Protein AF-A0A938Z9M2-F1 (afdb_monomer)

Radius of gyration: 35.17 Å; Cα contacts (8 Å, |Δi|>4): 108; chains: 1; bounding box: 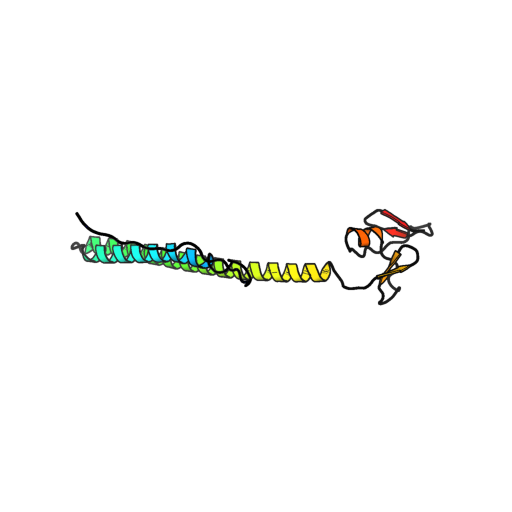103×38×85 Å

Sequence (160 aa):
MQTQVGRSLEHFKSDSRFQKPHIFMDALKLITAGKSALDGIKLLNQYAEEIKDTQKRGEFMRIIGQLSIELAETQMRLAEQIQESIGNKQKIKTLEEEIEKLKNPASKVILKDKLYYKEDGDGDGGFCTGCYDNNKKLIRVTQVLGLMAHQCPVCKTVFK

Solvent-accessible surface area (backbone atoms only — not comparable to full-atom values): 9850 Å² total; per-residue (Å²): 140,88,78,85,89,82,90,84,92,86,82,89,87,82,90,82,93,86,88,87,79,87,74,78,68,68,76,61,63,62,55,58,58,58,52,52,53,52,54,51,51,52,53,51,52,57,55,43,71,70,44,85,50,67,66,62,27,50,58,49,48,52,50,53,52,50,54,52,50,56,51,50,54,50,51,50,56,50,52,52,52,50,53,50,51,52,53,51,52,50,52,50,53,51,52,51,56,50,50,52,53,70,59,55,62,86,70,55,66,44,83,51,96,86,21,31,31,48,75,92,51,69,90,83,60,41,20,34,44,76,45,29,76,77,68,56,38,83,43,62,42,43,74,41,90,99,50,93,32,34,29,24,85,82,84,62,54,72,47,118

pLDDT: mean 74.54, std 20.19, range [27.92, 94.69]

Mean predicted aligned error: 17.1 Å

Foldseek 3Di:
DDDDDDDDDDDDDDDDDDDDDDPPPPVPVVVVVLVVLVVVLVVLLVVLVVPPDPVVSVVSVVVSVVSVVVSVVVVVVVVVVVVVVVVVVVVVVVVVVVVVCVQDVVFDWDQDQQFTDGPVDCVQDGFHPVCCVVRVDRQHWDDDPPDPWTAGPPPRDIGD

Nearest PDB structures (foldseek):
  3k6c-assembly1_A  TM=5.839E-01  e=1.608E+00  Nitrosomonas europaea
  5l8g-assembly3_c  TM=6.060E-01  e=2.543E+00  Rhodospirillum rubrum
  5l8g-assembly2_L  TM=6.039E-01  e=3.768E+00  Rhodospirillum rubrum
  5l8g-assembly2_S  TM=6.013E-01  e=3.768E+00  Rhodospirillum rubrum
  6sv1-assembly3_a  TM=5.986E-01  e=4.295E+00  Rhodospirillum rubrum

Secondary structure (DSSP, 8-state):
---------------------STTSSGGGGHHHHHHHHHHHHHHHHHHHH---HHHHHHHHHHHHHHHHHHHHHHHHHHHHHHHHHHHHHHHHHHHHHHHHHH-----EEEETTEEEETTBGGG--B-HHHHHHH----B-EEPTTSS-EE-TTT--EE-

Structure (mmCIF, N/CA/C/O backbone):
data_AF-A0A938Z9M2-F1
#
_entry.id   AF-A0A938Z9M2-F1
#
loop_
_atom_site.group_PDB
_atom_site.id
_atom_site.type_symbol
_atom_site.label_atom_id
_atom_site.label_alt_id
_atom_site.label_comp_id
_atom_site.label_asym_id
_atom_site.label_entity_id
_atom_site.label_seq_id
_atom_site.pdbx_PDB_ins_code
_atom_site.Cartn_x
_atom_site.Cartn_y
_atom_site.Cartn_z
_atom_site.occupancy
_atom_site.B_iso_or_equiv
_atom_site.auth_seq_id
_atom_site.auth_comp_id
_atom_site.auth_asym_id
_atom_site.auth_atom_id
_atom_site.pdbx_PDB_model_num
ATOM 1 N N . MET A 1 1 ? -68.517 24.200 -3.460 1.00 41.53 1 MET A N 1
ATOM 2 C CA . MET A 1 1 ? -67.542 23.685 -2.470 1.00 41.53 1 MET A CA 1
ATOM 3 C C . MET A 1 1 ? -66.155 24.187 -2.866 1.00 41.53 1 MET A C 1
ATOM 5 O O . MET A 1 1 ? -65.918 24.362 -4.055 1.00 41.53 1 MET A O 1
ATOM 9 N N . GLN A 1 2 ? -65.289 24.487 -1.892 1.00 33.41 2 GLN A N 1
ATOM 10 C CA . GLN A 1 2 ? -64.046 25.282 -2.015 1.00 33.41 2 GLN A CA 1
ATOM 11 C C . GLN A 1 2 ? -62.859 24.488 -1.406 1.00 33.41 2 GLN A C 1
ATOM 13 O O . GLN A 1 2 ? -63.123 23.546 -0.665 1.00 33.41 2 GLN A O 1
ATOM 18 N N . THR A 1 3 ? -61.563 24.749 -1.641 1.00 34.31 3 THR A N 1
ATOM 19 C CA . THR A 1 3 ? -60.820 25.844 -2.327 1.00 34.31 3 THR A CA 1
ATOM 20 C C . THR A 1 3 ? -59.525 25.219 -2.897 1.00 34.31 3 THR A C 1
ATOM 22 O O . THR A 1 3 ? -58.970 24.329 -2.268 1.00 34.31 3 THR A O 1
ATOM 25 N N . GLN A 1 4 ? -59.148 25.445 -4.161 1.00 40.94 4 GLN A N 1
ATOM 26 C CA . GLN A 1 4 ? -58.170 26.443 -4.655 1.00 40.94 4 GLN A CA 1
ATOM 27 C C . GLN A 1 4 ? -56.710 26.330 -4.125 1.00 40.94 4 GLN A C 1
ATOM 29 O O . GLN A 1 4 ? -56.496 26.277 -2.922 1.00 40.94 4 GLN A O 1
ATOM 34 N N . VAL A 1 5 ? -55.740 26.483 -5.054 1.00 36.91 5 VAL A N 1
ATOM 35 C CA . VAL A 1 5 ? -54.269 26.705 -4.879 1.00 36.91 5 VAL A CA 1
ATOM 36 C C . VAL A 1 5 ? -53.438 25.471 -4.438 1.00 36.91 5 VAL A C 1
ATOM 38 O O . VAL A 1 5 ? -53.855 24.748 -3.550 1.00 36.91 5 VAL A O 1
ATOM 41 N N . GLY A 1 6 ? -52.238 25.161 -4.969 1.00 33.31 6 GLY A N 1
ATOM 42 C CA . GLY A 1 6 ? -51.455 25.699 -6.107 1.00 33.31 6 GLY A CA 1
ATOM 43 C C . GLY A 1 6 ? -49.918 25.613 -5.894 1.00 33.31 6 GLY A C 1
ATOM 44 O O . GLY A 1 6 ? -49.493 25.520 -4.749 1.00 33.31 6 GLY A O 1
ATOM 45 N N . ARG A 1 7 ? -49.108 25.765 -6.973 1.00 33.88 7 ARG A N 1
ATOM 46 C CA . ARG A 1 7 ? -47.608 25.888 -7.011 1.00 33.88 7 ARG A CA 1
ATOM 47 C C . ARG A 1 7 ? -46.801 24.615 -6.640 1.00 33.88 7 ARG A C 1
ATOM 49 O O . ARG A 1 7 ? -47.307 23.789 -5.903 1.00 33.88 7 ARG A O 1
ATOM 56 N N . SER A 1 8 ? -45.534 24.403 -7.041 1.00 34.38 8 SER A N 1
ATOM 57 C CA . SER A 1 8 ? -44.628 24.926 -8.106 1.00 34.38 8 SER A CA 1
ATOM 58 C C . SER A 1 8 ? -43.313 24.088 -8.080 1.00 34.38 8 SER A C 1
ATOM 60 O O . SER A 1 8 ? -43.166 23.271 -7.179 1.00 34.38 8 SER A O 1
ATOM 62 N N . LEU A 1 9 ? -42.343 24.385 -8.967 1.00 31.97 9 LEU A N 1
ATOM 63 C CA . LEU A 1 9 ? -40.900 24.024 -8.937 1.00 31.97 9 LEU A CA 1
ATOM 64 C C . LEU A 1 9 ? -40.453 22.655 -9.493 1.00 31.97 9 LEU A C 1
ATOM 66 O O . LEU A 1 9 ? -40.306 21.713 -8.731 1.00 31.97 9 LEU A O 1
ATOM 70 N N . GLU A 1 10 ? -40.045 22.641 -10.770 1.00 34.09 10 GLU A N 1
ATOM 71 C CA . GLU A 1 10 ? -38.893 21.910 -11.353 1.00 34.09 10 GLU A CA 1
ATOM 72 C C . GLU A 1 10 ? -38.500 22.648 -12.663 1.00 34.09 10 GLU A C 1
ATOM 74 O O . GLU A 1 10 ? -39.374 23.226 -13.305 1.00 34.09 10 GLU A O 1
ATOM 79 N N . HIS A 1 11 ? -37.256 22.736 -13.151 1.00 33.81 11 HIS A N 1
ATOM 80 C CA . HIS A 1 11 ? -35.939 22.385 -12.606 1.00 33.81 11 HIS A CA 1
ATOM 81 C C . HIS A 1 11 ? -34.883 23.332 -13.242 1.00 33.81 11 HIS A C 1
ATOM 83 O O . HIS A 1 11 ? -34.973 23.653 -14.429 1.00 33.81 11 HIS A O 1
ATOM 89 N N . PHE A 1 12 ? -33.882 23.795 -12.484 1.00 27.92 12 PHE A N 1
ATOM 90 C CA . PHE A 1 12 ? -32.882 24.779 -12.942 1.00 27.92 12 PHE A CA 1
ATOM 91 C C . PHE A 1 12 ? -31.643 24.095 -13.557 1.00 27.92 12 PHE A C 1
ATOM 93 O O . PHE A 1 12 ? -31.042 23.224 -12.931 1.00 27.92 12 PHE A O 1
ATOM 100 N N . LYS A 1 13 ? -31.225 24.508 -14.763 1.00 40.28 13 LYS A N 1
ATOM 101 C CA . LYS A 1 13 ? -29.950 24.109 -15.394 1.00 40.28 13 LYS A CA 1
ATOM 102 C C . LYS A 1 13 ? -28.925 25.244 -15.281 1.00 40.28 13 LYS A C 1
ATOM 104 O O . LYS A 1 13 ? -29.144 26.266 -15.919 1.00 40.28 13 LYS A O 1
ATOM 109 N N . SER A 1 14 ? -27.775 24.999 -14.644 1.00 35.62 14 SER A N 1
ATOM 110 C CA . SER A 1 14 ? -26.448 25.287 -15.238 1.00 35.62 14 SER A CA 1
ATOM 111 C C . SER A 1 14 ? -25.271 24.875 -14.337 1.00 35.62 14 SER A C 1
ATOM 113 O O . SER A 1 14 ? -25.099 25.381 -13.234 1.00 35.62 14 SER A O 1
ATOM 115 N N . ASP A 1 15 ? -24.455 23.990 -14.899 1.00 38.50 15 ASP A N 1
ATOM 116 C CA . ASP A 1 15 ? -23.038 23.673 -14.666 1.00 38.50 15 ASP A CA 1
ATOM 117 C C . ASP A 1 15 ? -22.114 24.789 -14.100 1.00 38.50 15 ASP A C 1
ATOM 119 O O . ASP A 1 15 ? -22.147 25.912 -14.602 1.00 38.50 15 ASP A O 1
ATOM 123 N N . SER A 1 16 ? -21.202 24.442 -13.166 1.00 35.25 16 SER A N 1
ATOM 124 C CA . SER A 1 16 ? -19.807 24.953 -13.181 1.00 35.25 16 SER A CA 1
ATOM 125 C C . SER A 1 16 ? -18.821 24.274 -12.193 1.00 35.25 16 SER A C 1
ATOM 127 O O . SER A 1 16 ? -18.835 24.546 -10.996 1.00 35.25 16 SER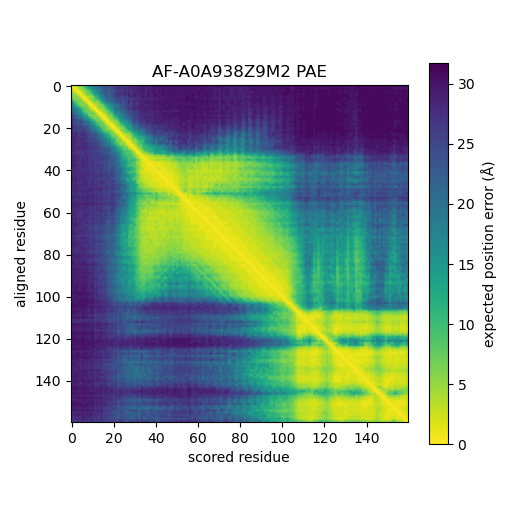 A O 1
ATOM 129 N N . ARG A 1 17 ? -17.874 23.494 -12.738 1.00 34.38 17 ARG A N 1
ATOM 130 C CA . ARG A 1 17 ? -16.412 23.431 -12.423 1.00 34.38 17 ARG A CA 1
ATOM 131 C C . ARG A 1 17 ? -15.878 23.758 -10.990 1.00 34.38 17 ARG A C 1
ATOM 133 O O . ARG A 1 17 ? -15.561 24.915 -10.738 1.00 34.38 17 ARG A O 1
ATOM 140 N N . PHE A 1 18 ? -15.541 22.738 -10.174 1.00 36.19 18 PHE A N 1
ATOM 141 C CA . PHE A 1 18 ? -14.325 22.640 -9.297 1.00 36.19 18 PHE A CA 1
ATOM 142 C C . PHE A 1 18 ? -14.299 21.246 -8.599 1.00 36.19 18 PHE A C 1
ATOM 144 O O . PHE A 1 18 ? -15.232 20.906 -7.890 1.00 36.19 18 PHE A O 1
ATOM 151 N N . GLN A 1 19 ? -13.422 20.287 -8.932 1.00 34.47 19 GLN A N 1
ATOM 152 C CA . GLN A 1 19 ? -12.010 20.108 -8.529 1.00 34.47 19 GLN A CA 1
ATOM 153 C C . GLN A 1 19 ? -11.765 19.191 -7.292 1.00 34.47 19 GLN A C 1
ATOM 155 O O . GLN A 1 19 ? -11.737 19.645 -6.155 1.00 34.47 19 GLN A O 1
ATOM 160 N N . LYS A 1 20 ? -11.371 17.937 -7.595 1.00 39.56 20 LYS A N 1
ATOM 161 C CA . LYS A 1 20 ? -10.610 16.948 -6.777 1.00 39.56 20 LYS A CA 1
ATOM 162 C C . LYS A 1 20 ? -11.337 16.173 -5.640 1.00 39.56 20 LYS A C 1
ATOM 164 O O . LYS A 1 20 ? -12.416 16.567 -5.216 1.00 39.56 20 LYS A O 1
ATOM 169 N N . PRO A 1 21 ? -10.830 14.969 -5.259 1.00 36.78 21 PRO A N 1
ATOM 170 C CA . PRO A 1 21 ? -11.707 13.844 -4.908 1.00 36.78 21 PRO A CA 1
ATOM 171 C C . PRO A 1 21 ? -11.903 13.558 -3.407 1.00 36.78 21 PRO A C 1
ATOM 173 O O . PRO A 1 21 ? -11.021 13.794 -2.587 1.00 36.78 21 PRO A O 1
ATOM 176 N N . HIS A 1 22 ? -13.049 12.920 -3.140 1.00 38.59 22 HIS A N 1
ATOM 177 C CA . HIS A 1 22 ? -13.613 12.188 -1.984 1.00 38.59 22 HIS A CA 1
ATOM 178 C C . HIS A 1 22 ? -12.728 11.538 -0.878 1.00 38.59 22 HIS A C 1
ATOM 180 O O . HIS A 1 22 ? -13.221 10.696 -0.136 1.00 38.59 22 HIS A O 1
ATOM 186 N N . ILE A 1 23 ? -11.460 11.896 -0.679 1.00 41.94 23 ILE A N 1
ATOM 187 C CA . ILE A 1 23 ? -10.533 11.115 0.169 1.00 41.94 23 ILE A CA 1
ATOM 188 C C . ILE A 1 23 ? -10.624 11.456 1.677 1.00 41.94 23 ILE A C 1
ATOM 190 O O . ILE A 1 23 ? -10.160 10.680 2.508 1.00 41.94 23 ILE A O 1
ATOM 194 N N . PHE A 1 24 ? -11.260 12.568 2.072 1.00 38.22 24 PHE A N 1
ATOM 195 C CA . PHE A 1 24 ? -11.263 13.023 3.478 1.00 38.22 24 PHE A CA 1
ATOM 196 C C . PHE A 1 24 ? -12.467 12.572 4.333 1.00 38.22 24 PHE A C 1
ATOM 198 O O . PHE A 1 24 ? -12.435 12.730 5.551 1.00 38.22 24 PHE A O 1
ATOM 205 N N . MET A 1 25 ? -13.526 12.008 3.738 1.00 36.53 25 MET A N 1
ATOM 206 C CA . MET A 1 25 ? -14.785 11.724 4.460 1.00 36.53 25 MET A CA 1
ATOM 207 C C . MET A 1 25 ? -14.889 10.315 5.065 1.00 36.53 25 MET A C 1
ATOM 209 O O . MET A 1 25 ? -15.696 10.109 5.969 1.00 36.53 25 MET A O 1
ATOM 213 N N . ASP A 1 26 ? -14.070 9.351 4.634 1.00 37.25 26 ASP A N 1
ATOM 214 C CA . ASP A 1 26 ? -14.140 7.975 5.156 1.00 37.25 26 ASP A CA 1
ATOM 215 C C . ASP A 1 26 ? -13.250 7.723 6.384 1.00 37.25 26 ASP A C 1
ATOM 217 O O . ASP A 1 26 ? -13.516 6.800 7.152 1.00 37.25 26 ASP A O 1
ATOM 221 N N . ALA A 1 27 ? -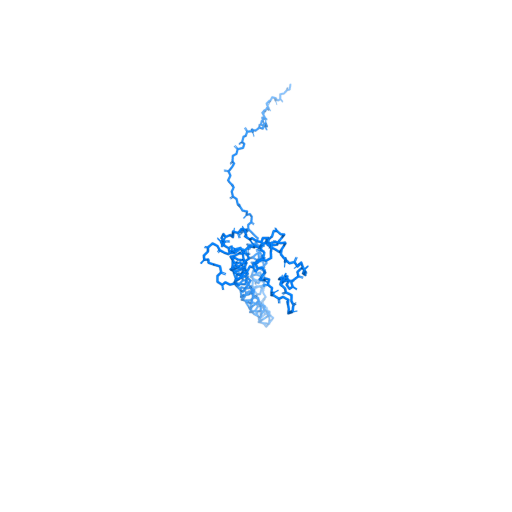12.280 8.601 6.669 1.00 40.97 27 ALA A N 1
ATOM 222 C CA . ALA A 1 27 ? -11.522 8.573 7.927 1.00 40.97 27 ALA A CA 1
ATOM 223 C C . ALA A 1 27 ? -12.397 8.882 9.167 1.00 40.97 27 ALA A C 1
ATOM 225 O O . ALA A 1 27 ? -12.045 8.520 10.287 1.00 40.97 27 ALA A O 1
ATOM 226 N N . LEU A 1 28 ? -13.558 9.518 8.973 1.00 38.28 28 LEU A N 1
ATOM 227 C CA . LEU A 1 28 ? -14.479 9.924 10.042 1.00 38.28 28 LEU A CA 1
ATOM 228 C C . LEU A 1 28 ? -15.481 8.835 10.470 1.00 38.28 28 LEU A C 1
ATOM 230 O O . LEU A 1 28 ? -16.126 8.981 11.508 1.00 38.28 28 LEU A O 1
ATOM 234 N N . LYS A 1 29 ? -15.590 7.718 9.735 1.00 39.84 29 LYS A N 1
ATOM 235 C CA . LYS A 1 29 ? -16.530 6.619 10.051 1.00 39.84 29 LYS A CA 1
ATOM 236 C C . LYS A 1 29 ? -16.046 5.666 11.151 1.00 39.84 29 LYS A C 1
ATOM 238 O O . LYS A 1 29 ? -16.815 4.833 11.620 1.00 39.84 29 LYS A O 1
ATOM 243 N N . LEU A 1 30 ? -14.797 5.794 11.601 1.00 43.88 30 LEU A N 1
ATOM 244 C CA . LEU A 1 30 ? -14.251 4.964 12.682 1.00 43.88 30 LEU A CA 1
ATOM 245 C C . LEU A 1 30 ? -14.613 5.492 14.084 1.00 43.88 30 LEU A C 1
ATOM 247 O O . LEU A 1 30 ? -14.715 4.726 15.041 1.00 43.88 30 LEU A O 1
ATOM 251 N N . ILE A 1 31 ? -14.895 6.794 14.197 1.00 47.06 31 ILE A N 1
ATOM 252 C CA . ILE A 1 31 ? -15.319 7.441 15.450 1.00 47.06 31 ILE A CA 1
ATOM 253 C C . ILE A 1 31 ? -16.719 6.962 15.879 1.00 47.06 31 ILE A C 1
ATOM 255 O O . ILE A 1 31 ? -17.046 6.965 17.066 1.00 47.06 31 ILE A O 1
ATOM 259 N N . THR A 1 32 ? -17.542 6.492 14.938 1.00 49.12 32 THR A N 1
ATOM 260 C CA . THR A 1 32 ? -18.926 6.068 15.192 1.00 49.12 32 THR A CA 1
ATOM 261 C C . THR A 1 32 ? -19.006 4.839 16.108 1.00 49.12 32 THR A C 1
ATOM 263 O O . THR A 1 32 ? -19.859 4.796 16.996 1.00 49.12 32 THR A O 1
ATOM 266 N N . ALA A 1 33 ? -18.087 3.876 15.963 1.00 58.72 33 ALA A N 1
ATOM 267 C CA . ALA A 1 33 ? -18.020 2.694 16.828 1.00 58.72 33 ALA A CA 1
ATOM 268 C C . ALA A 1 33 ? -17.496 3.040 18.233 1.00 58.72 33 ALA A C 1
ATOM 270 O O . ALA A 1 33 ? -18.121 2.682 19.231 1.00 58.72 33 ALA A O 1
ATOM 271 N N . GLY A 1 34 ? -16.398 3.804 18.318 1.00 65.00 34 GLY A N 1
ATOM 272 C CA . GLY A 1 34 ? -15.810 4.220 19.597 1.00 65.00 34 GLY A CA 1
ATOM 273 C C . GLY A 1 34 ? -16.765 5.065 20.446 1.00 65.00 34 GLY A C 1
ATOM 274 O O . GLY A 1 34 ? -16.887 4.836 21.648 1.00 65.00 34 GLY A O 1
ATOM 275 N N . LYS A 1 35 ? -17.510 5.985 19.817 1.00 70.94 35 LYS A N 1
ATOM 276 C CA . LYS A 1 35 ? -18.533 6.789 20.498 1.00 70.94 35 LYS A CA 1
ATOM 277 C C . LYS A 1 35 ? -19.686 5.925 21.023 1.00 70.94 35 LYS A C 1
ATOM 279 O O . LYS A 1 35 ? -20.051 6.061 22.185 1.00 70.94 35 LYS A O 1
ATOM 284 N N . SER A 1 36 ? -20.188 4.990 20.213 1.00 77.25 36 SER A N 1
ATOM 285 C CA . SER A 1 36 ? -21.268 4.077 20.623 1.00 77.25 36 SER A CA 1
ATOM 286 C C . SER A 1 36 ? -20.858 3.164 21.787 1.00 77.25 36 SER A C 1
ATOM 288 O O . SER A 1 36 ? -21.652 2.941 22.696 1.00 77.25 36 SER A O 1
ATOM 290 N N . ALA A 1 37 ? -19.610 2.683 21.807 1.00 76.62 37 ALA A N 1
ATOM 291 C CA . ALA A 1 37 ? -19.082 1.884 22.915 1.00 76.62 37 ALA A CA 1
ATOM 292 C C . ALA A 1 37 ? -18.947 2.700 24.217 1.00 76.62 37 ALA A C 1
ATOM 294 O O . ALA A 1 37 ? -19.350 2.235 25.282 1.00 76.62 37 ALA A O 1
ATOM 295 N N . LEU A 1 38 ? -18.453 3.943 24.131 1.00 81.56 38 LEU A N 1
ATOM 296 C CA . LEU A 1 38 ? -18.384 4.860 25.277 1.00 81.56 38 LEU A CA 1
ATOM 297 C C . LEU A 1 38 ? -19.774 5.225 25.817 1.00 81.56 38 LEU A C 1
ATOM 299 O O . LEU A 1 38 ? -19.958 5.301 27.030 1.00 81.56 38 LEU A O 1
ATOM 303 N N . ASP A 1 39 ? -20.755 5.441 24.941 1.00 81.44 39 ASP A N 1
ATOM 304 C CA . ASP A 1 39 ? -22.131 5.741 25.346 1.00 81.44 39 ASP A CA 1
ATOM 305 C C . ASP A 1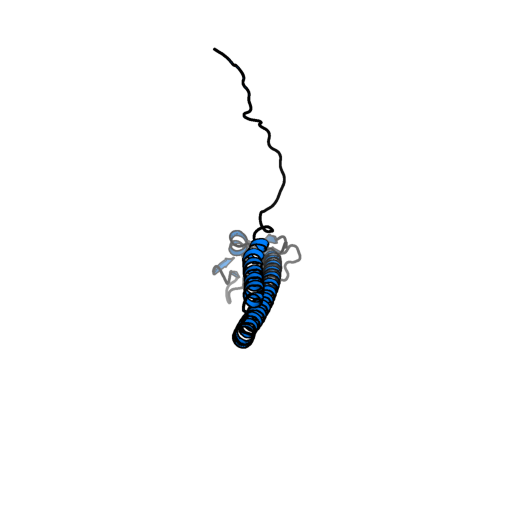 39 ? -22.818 4.508 25.975 1.00 81.44 39 ASP A C 1
ATOM 307 O O . ASP A 1 39 ? -23.534 4.649 26.967 1.00 81.44 39 ASP A O 1
ATOM 311 N N . GLY A 1 40 ? -22.500 3.291 25.513 1.00 80.19 40 GLY A N 1
ATOM 312 C CA . GLY A 1 40 ? -22.886 2.041 26.180 1.00 80.19 40 GLY A CA 1
ATOM 313 C C . GLY A 1 40 ? -22.292 1.892 27.588 1.00 80.19 40 GLY A C 1
ATOM 314 O O . GLY A 1 40 ? -23.007 1.548 28.526 1.00 80.19 40 GLY A O 1
ATOM 315 N N . ILE A 1 41 ? -21.011 2.225 27.778 1.00 83.12 41 ILE A N 1
ATOM 316 C CA . ILE A 1 41 ? -20.358 2.216 29.102 1.00 83.12 41 ILE A CA 1
ATOM 317 C C . ILE A 1 41 ? -20.991 3.239 30.059 1.00 83.12 41 ILE 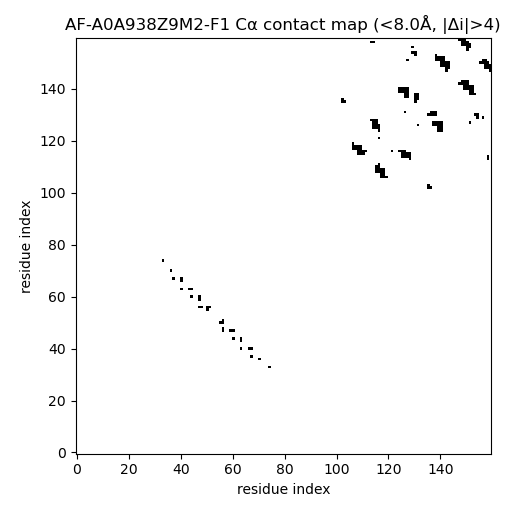A C 1
ATOM 319 O O . ILE A 1 41 ? -21.189 2.936 31.235 1.00 83.12 41 ILE A O 1
ATOM 323 N N . LYS A 1 42 ? -21.367 4.432 29.575 1.00 83.94 42 LYS A N 1
ATOM 324 C CA . LYS A 1 42 ? -22.099 5.423 30.390 1.00 83.94 42 LYS A CA 1
ATOM 325 C C . LYS A 1 42 ? -23.452 4.888 30.858 1.00 83.94 42 LYS A C 1
ATOM 327 O O . LYS A 1 42 ? -23.790 5.073 32.023 1.00 83.94 42 LYS A O 1
ATOM 332 N N . LEU A 1 43 ? -24.191 4.206 29.981 1.00 83.94 43 LEU A N 1
ATOM 333 C CA . LEU A 1 43 ? -25.470 3.582 30.327 1.00 83.94 43 LEU A CA 1
ATOM 334 C C . LEU A 1 43 ? -25.293 2.481 31.386 1.00 83.94 43 LEU A C 1
ATOM 336 O O . LEU A 1 43 ? -26.075 2.406 32.330 1.00 83.94 43 LEU A O 1
ATOM 340 N N . LEU A 1 44 ? -24.234 1.668 31.279 1.00 79.19 44 LEU A N 1
ATOM 341 C CA . LEU A 1 44 ? -23.902 0.666 32.298 1.00 79.19 44 LEU A CA 1
ATOM 342 C C . LEU A 1 44 ? -23.542 1.313 33.646 1.00 79.19 44 LEU A C 1
ATOM 344 O O . LEU A 1 44 ? -23.999 0.831 34.678 1.00 79.19 44 LEU A O 1
ATOM 348 N N . ASN A 1 45 ? -22.792 2.421 33.655 1.00 80.75 45 ASN A N 1
ATOM 349 C CA . ASN A 1 45 ? -22.512 3.175 34.885 1.00 80.75 45 ASN A CA 1
ATOM 350 C C . ASN A 1 45 ? -23.793 3.723 35.531 1.00 80.75 45 ASN A C 1
ATOM 352 O O . ASN A 1 45 ? -23.953 3.593 36.739 1.00 80.75 45 ASN A O 1
ATOM 356 N N . GLN A 1 46 ? -24.724 4.274 34.747 1.00 83.69 46 GLN A N 1
ATOM 357 C CA . GLN A 1 46 ? -26.022 4.739 35.258 1.00 83.69 46 GLN A CA 1
ATOM 358 C C . GLN A 1 46 ? -26.829 3.584 35.869 1.00 83.69 46 GLN A C 1
ATOM 360 O O . GLN A 1 46 ? -27.297 3.686 36.999 1.00 83.69 46 GLN A O 1
ATOM 365 N N . TYR A 1 47 ? -26.901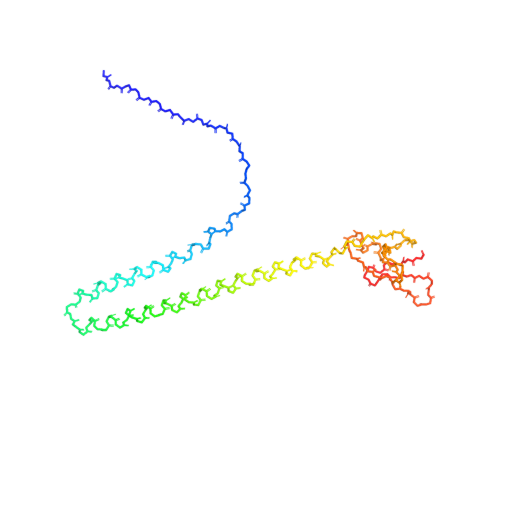 2.439 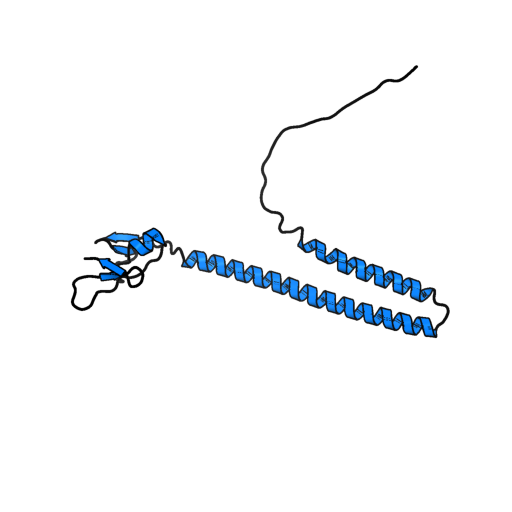35.182 1.00 80.38 47 TYR A N 1
ATOM 366 C CA . TYR A 1 47 ? -27.546 1.235 35.714 1.00 80.38 47 TYR A CA 1
ATOM 367 C C . TYR A 1 47 ? -26.873 0.727 37.004 1.00 80.38 47 TYR A C 1
ATOM 369 O O . TYR A 1 47 ? -27.551 0.276 37.926 1.00 80.38 47 TYR A O 1
ATOM 377 N N . ALA A 1 48 ? -25.546 0.853 37.122 1.00 76.56 48 ALA A N 1
ATOM 378 C CA . ALA A 1 48 ? -24.806 0.490 38.331 1.00 76.56 48 ALA A CA 1
ATOM 379 C C . ALA A 1 48 ? -25.195 1.332 39.559 1.00 76.56 48 ALA A C 1
ATOM 381 O O . ALA A 1 48 ? -25.072 0.857 40.689 1.00 76.56 48 ALA A O 1
ATOM 382 N N . GLU A 1 49 ? -25.649 2.574 39.372 1.00 80.94 49 GLU A N 1
ATOM 383 C CA . GLU A 1 49 ? -26.085 3.456 40.462 1.00 80.94 49 GLU A CA 1
ATOM 384 C C . GLU A 1 49 ? -27.467 3.079 41.018 1.00 80.94 49 GLU A C 1
ATOM 386 O O . GLU A 1 49 ? -27.727 3.305 42.200 1.00 80.94 49 GLU A O 1
ATOM 391 N N . GLU A 1 50 ? -28.314 2.427 40.216 1.00 84.25 50 GLU A N 1
ATOM 392 C CA . GLU A 1 50 ? -29.642 1.945 40.626 1.00 84.25 50 GLU A CA 1
ATOM 393 C C . GLU A 1 50 ? -29.587 0.648 41.463 1.00 84.25 50 GLU A C 1
ATOM 395 O O . GLU A 1 50 ? -30.551 0.294 42.155 1.00 84.25 50 GLU A O 1
ATOM 400 N N . ILE A 1 51 ? -28.450 -0.062 41.455 1.00 83.06 51 ILE A N 1
ATOM 401 C CA . ILE A 1 51 ? -28.253 -1.300 42.219 1.00 83.06 51 ILE A CA 1
ATOM 402 C C . ILE A 1 51 ? -28.118 -0.978 43.717 1.00 83.06 51 ILE A C 1
ATOM 404 O O . ILE A 1 51 ? -27.070 -0.552 44.203 1.00 83.06 51 ILE A O 1
ATOM 408 N N . LYS A 1 52 ? -29.191 -1.252 44.472 1.00 83.62 52 LYS A N 1
ATOM 409 C CA . LYS A 1 52 ? -29.262 -1.067 45.938 1.00 83.62 52 LYS A CA 1
ATOM 410 C C . LYS A 1 52 ? -28.367 -2.022 46.742 1.00 83.62 52 LYS A C 1
ATOM 412 O O . LYS A 1 52 ? -28.058 -1.742 47.895 1.00 83.62 52 LYS A O 1
ATOM 417 N N . ASP A 1 53 ? -27.990 -3.153 46.154 1.00 90.69 53 ASP A N 1
ATOM 418 C CA . ASP A 1 53 ? -27.093 -4.148 46.746 1.00 90.69 53 ASP A CA 1
ATOM 419 C C . ASP A 1 53 ? -25.633 -3.705 46.550 1.00 90.69 53 ASP A C 1
ATOM 421 O O . ASP A 1 53 ? -25.115 -3.693 45.432 1.00 90.69 53 ASP A O 1
ATOM 425 N N . THR A 1 54 ? -24.972 -3.311 47.639 1.00 81.88 54 THR A N 1
ATOM 426 C CA . THR A 1 54 ? -23.618 -2.738 47.605 1.00 81.88 54 THR A CA 1
ATOM 427 C C . THR A 1 54 ? -22.552 -3.723 47.129 1.00 81.88 54 THR A C 1
ATOM 429 O O . THR A 1 54 ? -21.600 -3.293 46.476 1.00 81.88 54 THR A O 1
ATOM 432 N N . GLN A 1 55 ? -22.712 -5.025 47.390 1.00 87.31 55 GLN A N 1
ATOM 433 C CA . GLN A 1 55 ? -21.780 -6.046 46.908 1.00 87.31 55 GLN A CA 1
ATOM 434 C C . GLN A 1 55 ? -21.927 -6.216 45.393 1.00 87.31 55 GLN A C 1
ATOM 436 O O . GLN A 1 55 ? -20.944 -6.085 44.660 1.00 87.31 55 GLN A O 1
ATOM 441 N N . LYS A 1 56 ? -23.160 -6.420 44.907 1.00 84.56 56 LYS A N 1
ATOM 442 C CA . LYS A 1 56 ? -23.430 -6.565 43.465 1.00 84.56 56 LYS A CA 1
ATOM 443 C C . LYS A 1 56 ? -23.038 -5.316 42.680 1.00 84.56 56 LYS A C 1
ATOM 445 O O . LYS A 1 56 ? -22.477 -5.430 41.593 1.00 84.56 56 LYS A O 1
ATOM 450 N N . ARG A 1 57 ? -23.271 -4.124 43.241 1.00 81.38 57 ARG A N 1
ATOM 451 C CA . ARG A 1 57 ? -22.816 -2.854 42.660 1.00 81.38 57 ARG A CA 1
ATOM 452 C C . ARG A 1 57 ? -21.291 -2.797 42.538 1.00 81.38 57 ARG A C 1
ATOM 454 O O . ARG A 1 57 ? -20.794 -2.356 41.506 1.00 81.38 57 ARG A O 1
ATOM 461 N N . GLY A 1 58 ? -20.552 -3.257 43.550 1.00 84.94 58 GLY A N 1
ATOM 462 C CA . GLY A 1 58 ? -19.088 -3.320 43.517 1.00 84.94 58 GLY A CA 1
ATOM 463 C C . GLY A 1 58 ? -18.555 -4.259 42.430 1.00 84.94 58 GLY A C 1
ATOM 464 O O . GLY A 1 58 ? -17.694 -3.868 41.642 1.00 84.94 58 GLY A O 1
ATOM 465 N N . GLU A 1 59 ? -19.106 -5.472 42.336 1.00 85.56 59 GLU A N 1
ATOM 466 C CA . GLU A 1 59 ? -18.748 -6.447 41.295 1.00 85.56 59 GLU A CA 1
ATOM 467 C C . GLU A 1 59 ? -19.060 -5.921 39.884 1.00 85.56 59 GLU A C 1
ATOM 469 O O . GLU A 1 59 ? -18.227 -6.022 38.981 1.00 85.56 59 GLU A O 1
ATOM 474 N N . PHE A 1 60 ? -20.223 -5.290 39.703 1.00 83.31 60 PHE A N 1
ATOM 475 C CA . PHE A 1 60 ? -20.647 -4.724 38.424 1.00 83.31 60 PHE A CA 1
ATOM 476 C C . PHE A 1 60 ? -19.795 -3.512 38.008 1.00 83.31 60 PHE A C 1
ATOM 478 O O . PHE A 1 60 ? -19.318 -3.458 36.874 1.00 83.31 60 PHE A O 1
ATOM 485 N N . MET A 1 61 ? -19.486 -2.598 38.936 1.00 82.19 61 MET A N 1
ATOM 486 C CA . MET A 1 61 ? -18.548 -1.491 38.694 1.00 82.19 61 MET A CA 1
ATOM 487 C C . MET A 1 61 ? -17.136 -1.981 38.347 1.00 82.19 61 MET A C 1
ATOM 489 O O . MET A 1 61 ? -16.481 -1.388 37.490 1.00 82.19 61 MET A O 1
ATOM 493 N N . ARG A 1 62 ? -16.668 -3.091 38.940 1.00 89.00 62 ARG A N 1
ATOM 494 C CA . ARG A 1 62 ? -15.382 -3.710 38.570 1.00 89.00 62 ARG A CA 1
ATOM 495 C C . ARG A 1 62 ? -15.378 -4.167 37.107 1.00 89.00 62 ARG A C 1
ATOM 497 O O . ARG A 1 62 ? -14.390 -3.949 36.410 1.00 89.00 62 ARG A O 1
ATOM 504 N N . ILE A 1 63 ? -16.474 -4.771 36.642 1.00 87.88 63 ILE A N 1
ATOM 505 C CA . ILE A 1 63 ? -16.632 -5.216 35.247 1.00 87.88 63 ILE A CA 1
ATOM 506 C C . ILE A 1 63 ? -16.666 -4.012 34.296 1.00 87.88 63 ILE A C 1
ATOM 508 O O . ILE A 1 63 ? -15.953 -4.016 33.295 1.00 87.88 63 ILE A O 1
ATOM 512 N N . ILE A 1 64 ? -17.418 -2.953 34.620 1.00 83.94 64 ILE A N 1
ATOM 513 C CA . ILE A 1 64 ? -17.465 -1.735 33.789 1.00 83.94 64 ILE A CA 1
ATOM 514 C C . ILE A 1 64 ? -16.093 -1.050 33.727 1.00 83.94 64 ILE A C 1
ATOM 516 O O . ILE A 1 64 ? -15.666 -0.621 32.654 1.00 83.94 64 ILE A O 1
ATOM 520 N N . GLY A 1 65 ? -15.373 -0.982 34.851 1.00 84.88 65 GLY A N 1
ATOM 521 C CA . GLY A 1 65 ? -14.006 -0.464 34.901 1.00 84.88 65 GLY A CA 1
ATOM 522 C C . GLY A 1 65 ? -13.056 -1.248 33.995 1.00 84.88 65 GLY A C 1
ATOM 523 O O . GLY A 1 65 ? -12.321 -0.648 33.215 1.00 84.88 65 GLY A O 1
ATOM 524 N N . GLN A 1 66 ? -13.127 -2.581 34.027 1.00 89.31 66 GLN A N 1
ATOM 525 C CA . GLN A 1 66 ? -12.321 -3.441 33.161 1.00 89.31 66 GLN A CA 1
ATOM 526 C C . GLN A 1 66 ? -12.656 -3.241 31.668 1.00 89.31 66 GLN A C 1
ATOM 528 O O . GLN A 1 66 ? -11.753 -2.985 30.875 1.00 89.31 66 GLN A O 1
ATOM 533 N N . LEU A 1 67 ? -13.943 -3.229 31.299 1.00 85.75 67 LEU A N 1
ATOM 534 C CA . LEU A 1 67 ? -14.397 -2.937 29.928 1.00 85.75 67 LEU A CA 1
ATOM 535 C C . LEU A 1 67 ? -13.961 -1.542 29.441 1.00 85.75 67 LEU A C 1
ATOM 537 O O . LEU A 1 67 ? -13.663 -1.355 28.262 1.00 85.75 67 LEU A O 1
ATOM 541 N N . SER A 1 68 ? -13.902 -0.559 30.343 1.00 83.12 68 SER A N 1
ATOM 542 C CA . SER A 1 68 ? -13.444 0.802 30.030 1.00 83.12 68 SER A CA 1
ATOM 543 C C . SER A 1 68 ? -11.950 0.848 29.704 1.00 83.12 68 SER A C 1
ATOM 545 O O . SER A 1 68 ? -11.550 1.558 28.782 1.00 83.12 68 SER A O 1
ATOM 547 N N . ILE A 1 69 ? -11.133 0.073 30.426 1.00 90.00 69 ILE A N 1
ATOM 548 C CA . ILE A 1 69 ? -9.691 -0.062 30.173 1.00 90.00 69 ILE A CA 1
ATOM 549 C C . ILE A 1 69 ? -9.455 -0.779 28.838 1.00 90.00 69 ILE A C 1
ATOM 551 O O . ILE A 1 69 ? -8.743 -0.255 27.984 1.00 90.00 69 ILE A O 1
ATOM 555 N N . GLU A 1 70 ? -10.116 -1.918 28.612 1.00 88.19 70 GLU A N 1
ATOM 556 C CA . GLU A 1 70 ? -10.001 -2.697 27.368 1.00 88.19 70 GLU A CA 1
ATOM 557 C C . GLU A 1 70 ? -10.421 -1.874 26.131 1.00 88.19 70 GLU A C 1
ATOM 559 O O . GLU A 1 70 ? -9.758 -1.918 25.086 1.00 88.19 70 GLU A O 1
ATOM 564 N N . LEU A 1 71 ? -11.471 -1.049 26.248 1.00 86.25 71 LEU A N 1
ATOM 565 C CA . LEU A 1 71 ? -11.879 -0.124 25.188 1.00 86.25 71 LEU A CA 1
ATOM 566 C C . LEU A 1 71 ? -10.832 0.974 24.941 1.00 86.25 71 LEU A C 1
ATOM 568 O O . LEU A 1 71 ? -10.544 1.280 23.783 1.00 86.25 71 LEU A O 1
ATOM 572 N N . ALA A 1 72 ? -10.261 1.561 25.997 1.00 84.94 72 ALA A N 1
ATOM 573 C CA . ALA A 1 72 ? -9.239 2.600 25.876 1.00 84.94 72 ALA A CA 1
ATOM 574 C C . ALA A 1 72 ? -7.956 2.066 25.214 1.00 84.94 72 ALA A C 1
ATOM 576 O O . ALA A 1 72 ? -7.458 2.680 24.271 1.00 84.94 72 ALA A O 1
ATOM 577 N N . GLU A 1 73 ? -7.471 0.889 25.625 1.00 89.38 73 GLU A N 1
ATOM 578 C CA . GLU A 1 73 ? -6.342 0.214 24.968 1.00 89.38 73 GLU A CA 1
ATOM 579 C C . GLU A 1 73 ? -6.623 -0.067 23.488 1.00 89.38 73 GLU A C 1
ATOM 581 O O . GLU A 1 73 ? -5.769 0.160 22.630 1.00 89.38 73 GLU A O 1
ATOM 586 N N . THR A 1 74 ? -7.832 -0.538 23.170 1.00 87.38 74 THR A N 1
ATOM 587 C CA . THR A 1 74 ? -8.232 -0.812 21.784 1.00 87.38 74 THR A CA 1
ATOM 588 C C . THR A 1 74 ? -8.244 0.470 20.946 1.00 87.38 74 THR A C 1
ATOM 590 O O . THR A 1 74 ? -7.771 0.464 19.810 1.00 87.38 74 THR A O 1
ATOM 593 N N . GLN A 1 75 ? -8.720 1.590 21.503 1.00 84.50 75 GLN A N 1
ATOM 594 C CA . GLN A 1 75 ? -8.680 2.897 20.838 1.00 84.50 75 GLN A CA 1
ATOM 595 C C . GLN A 1 75 ? -7.245 3.398 20.611 1.00 84.50 75 GLN A C 1
ATOM 597 O O . GLN A 1 75 ? -6.966 3.935 19.539 1.00 84.50 75 GLN A O 1
ATOM 602 N N . MET A 1 76 ? -6.330 3.189 21.566 1.00 86.25 76 MET A N 1
ATOM 603 C CA . MET A 1 76 ? -4.912 3.544 21.413 1.00 86.25 76 MET A CA 1
ATOM 604 C C . MET A 1 76 ? -4.251 2.749 20.280 1.00 86.25 76 MET A C 1
ATOM 606 O O . MET A 1 76 ? -3.736 3.354 19.341 1.00 86.25 76 MET A O 1
ATOM 610 N N . ARG A 1 77 ? -4.365 1.413 20.292 1.00 85.38 77 ARG A N 1
ATOM 611 C CA . ARG A 1 77 ? -3.818 0.536 19.234 1.00 85.38 77 ARG A CA 1
ATOM 612 C C . ARG A 1 77 ? -4.371 0.890 17.849 1.00 85.38 77 ARG A C 1
ATOM 614 O O . ARG A 1 77 ? -3.651 0.863 16.854 1.00 85.38 77 ARG A O 1
ATOM 621 N N . LEU A 1 78 ? -5.652 1.251 17.775 1.00 82.81 78 LEU A N 1
ATOM 622 C CA . LEU A 1 78 ? -6.297 1.664 16.529 1.00 82.81 78 LEU A CA 1
ATOM 623 C C . LEU A 1 78 ? -5.759 3.014 16.022 1.00 82.81 78 LEU A C 1
ATOM 625 O O . LEU A 1 78 ? -5.543 3.176 14.821 1.00 82.81 78 LEU A O 1
ATOM 629 N N . ALA A 1 79 ? -5.497 3.967 16.921 1.00 79.25 79 ALA A N 1
ATOM 630 C CA . ALA A 1 79 ? -4.868 5.241 16.577 1.00 79.25 79 ALA A CA 1
ATOM 631 C C . ALA A 1 79 ? -3.420 5.057 16.083 1.00 79.25 79 ALA A C 1
ATOM 633 O O . ALA A 1 79 ? -3.045 5.665 15.079 1.00 79.25 79 ALA A O 1
ATOM 634 N N . GLU A 1 80 ? -2.639 4.182 16.723 1.00 86.69 80 GLU A N 1
ATOM 635 C CA . GLU A 1 80 ? -1.291 3.796 16.280 1.00 86.69 80 GLU A CA 1
ATOM 636 C C . GLU A 1 80 ? -1.318 3.198 14.864 1.00 86.69 80 GLU A C 1
ATOM 638 O O . GLU A 1 80 ? -0.601 3.668 13.980 1.00 86.69 80 GLU A O 1
ATOM 643 N N . GLN A 1 81 ? -2.216 2.241 14.599 1.00 84.12 81 GLN A N 1
ATOM 644 C CA . GLN A 1 81 ? -2.384 1.640 13.268 1.00 84.12 81 GLN A CA 1
ATOM 645 C C . GLN A 1 81 ? -2.804 2.656 12.194 1.00 84.12 81 GLN A C 1
ATOM 647 O O . GLN A 1 81 ? -2.358 2.567 11.047 1.00 84.12 81 GLN A O 1
ATOM 652 N N . ILE A 1 82 ? -3.634 3.649 12.536 1.00 81.62 82 ILE A N 1
ATOM 653 C CA . ILE A 1 82 ? -3.976 4.746 11.617 1.00 81.62 82 ILE A CA 1
ATOM 654 C C . ILE A 1 82 ? -2.738 5.590 11.296 1.00 81.62 82 ILE A C 1
ATOM 656 O O . ILE A 1 82 ? -2.494 5.883 10.123 1.00 81.62 82 ILE A O 1
ATOM 660 N N . GLN A 1 83 ? -1.950 5.969 12.307 1.00 82.81 83 GLN A N 1
ATOM 661 C CA . GLN A 1 83 ? -0.722 6.745 12.110 1.00 82.81 83 GLN A CA 1
ATOM 662 C C . GLN A 1 83 ? 0.292 5.978 11.253 1.00 82.81 83 GLN A C 1
ATOM 664 O O . GLN A 1 83 ? 0.841 6.542 10.303 1.00 82.81 83 GLN A O 1
ATOM 669 N N . GLU A 1 84 ? 0.478 4.682 11.514 1.00 87.38 84 GLU A N 1
ATOM 670 C CA . GLU A 1 84 ? 1.344 3.820 10.710 1.00 87.38 84 GLU A CA 1
ATOM 671 C C . GLU A 1 84 ? 0.845 3.715 9.259 1.00 87.38 84 GLU A C 1
ATOM 673 O O . GLU A 1 84 ? 1.622 3.881 8.317 1.00 87.38 84 GLU A O 1
ATOM 678 N N . SER A 1 85 ? -0.466 3.531 9.053 1.00 86.00 85 SER A N 1
ATOM 679 C CA . SER A 1 85 ? -1.079 3.488 7.718 1.00 86.00 85 SER A CA 1
ATOM 680 C C . SER A 1 85 ? -0.863 4.790 6.938 1.00 86.00 85 SER A C 1
ATOM 682 O O . SER A 1 85 ? -0.543 4.752 5.747 1.00 86.00 85 SER A O 1
ATOM 684 N N . ILE A 1 86 ? -0.989 5.947 7.596 1.00 88.19 86 ILE A N 1
ATOM 685 C CA . ILE A 1 86 ? -0.717 7.262 6.997 1.00 88.19 86 ILE A CA 1
ATOM 686 C C . ILE A 1 86 ? 0.767 7.383 6.626 1.00 88.19 86 ILE A C 1
ATOM 688 O O . ILE A 1 86 ? 1.079 7.733 5.485 1.00 88.19 86 ILE A O 1
ATOM 692 N N . GLY A 1 87 ? 1.679 7.042 7.541 1.00 89.62 87 GLY A N 1
ATOM 693 C CA . GLY A 1 87 ? 3.122 7.096 7.296 1.00 89.62 87 GLY A CA 1
ATOM 694 C C . GLY A 1 87 ? 3.570 6.161 6.168 1.00 89.62 87 GLY A C 1
ATOM 695 O O . GLY A 1 87 ? 4.359 6.550 5.307 1.00 89.62 87 GLY A O 1
ATOM 696 N N . ASN A 1 88 ? 3.022 4.947 6.103 1.00 88.69 88 ASN A N 1
ATOM 697 C CA . ASN A 1 88 ? 3.329 3.989 5.043 1.00 88.69 88 ASN A CA 1
ATOM 698 C C . ASN A 1 88 ? 2.759 4.438 3.683 1.00 88.69 88 ASN A C 1
ATOM 700 O O . ASN A 1 88 ? 3.464 4.341 2.679 1.00 88.69 88 ASN A O 1
ATOM 704 N N . LYS A 1 89 ? 1.556 5.033 3.633 1.00 89.06 89 LYS A N 1
ATOM 705 C CA . LYS A 1 89 ? 1.020 5.661 2.405 1.00 89.06 89 LYS A CA 1
ATOM 706 C C . LYS A 1 89 ? 1.888 6.822 1.909 1.00 89.06 89 LYS A C 1
ATOM 708 O O . LYS A 1 89 ? 2.082 6.956 0.704 1.00 89.06 89 LYS A O 1
ATOM 713 N N . GLN A 1 90 ? 2.431 7.638 2.815 1.00 90.62 90 GLN A N 1
ATOM 714 C CA . GLN A 1 90 ? 3.369 8.706 2.451 1.00 90.62 90 GLN A CA 1
ATOM 715 C C . GLN A 1 90 ? 4.668 8.139 1.863 1.00 90.62 90 GLN A C 1
ATOM 717 O O . GLN A 1 90 ? 5.076 8.578 0.792 1.00 90.62 90 GLN A O 1
ATOM 722 N N . LYS A 1 91 ? 5.273 7.122 2.497 1.00 91.50 91 LYS A N 1
ATOM 723 C CA . LYS A 1 91 ? 6.477 6.445 1.974 1.00 91.50 91 LYS A CA 1
ATOM 724 C C . LYS A 1 91 ? 6.252 5.850 0.583 1.00 91.50 91 LYS A C 1
ATOM 726 O O . LYS A 1 91 ? 7.094 6.047 -0.286 1.00 91.50 91 LYS A O 1
ATOM 731 N N . ILE A 1 92 ? 5.126 5.160 0.365 1.00 91.62 92 ILE A N 1
ATOM 732 C CA . ILE A 1 92 ? 4.759 4.603 -0.949 1.00 91.62 92 ILE A CA 1
ATOM 733 C C . ILE A 1 92 ? 4.737 5.714 -2.001 1.00 91.62 92 ILE A C 1
ATOM 735 O O . ILE A 1 92 ? 5.429 5.600 -3.005 1.00 91.62 92 ILE A O 1
ATOM 739 N N . LYS A 1 93 ? 4.037 6.823 -1.730 1.00 92.19 93 LYS A N 1
ATOM 740 C CA . LYS A 1 93 ? 3.956 7.962 -2.654 1.00 92.19 93 LYS A CA 1
ATOM 741 C C . LYS A 1 93 ? 5.330 8.570 -2.969 1.00 92.19 93 LYS A C 1
ATOM 743 O O . LYS A 1 93 ? 5.610 8.854 -4.128 1.00 92.19 93 LYS A O 1
ATOM 748 N N . THR A 1 94 ? 6.200 8.741 -1.971 1.00 92.19 94 THR A N 1
ATOM 749 C CA . THR A 1 94 ? 7.574 9.231 -2.193 1.00 92.19 94 THR A CA 1
ATOM 750 C C . THR A 1 94 ? 8.373 8.277 -3.085 1.00 92.19 94 THR A C 1
ATOM 752 O O . THR A 1 94 ? 9.007 8.720 -4.040 1.00 92.19 94 THR A O 1
ATOM 755 N N . LEU A 1 95 ? 8.301 6.968 -2.824 1.00 90.94 95 LEU A N 1
ATOM 756 C CA . LEU A 1 95 ? 8.984 5.950 -3.628 1.00 90.94 95 LEU A CA 1
ATOM 757 C C . LEU A 1 95 ? 8.428 5.872 -5.058 1.00 90.94 95 LEU A C 1
ATOM 759 O O . LEU A 1 95 ? 9.194 5.678 -5.996 1.00 90.94 95 LEU A O 1
ATOM 763 N N . GLU A 1 96 ? 7.121 6.053 -5.253 1.00 88.19 96 GLU A N 1
ATOM 764 C CA . GLU A 1 96 ? 6.503 6.144 -6.581 1.00 88.19 96 GLU A CA 1
ATOM 765 C C . GLU A 1 96 ? 7.026 7.359 -7.365 1.00 88.19 96 GLU A C 1
ATOM 767 O O . GLU A 1 96 ? 7.432 7.206 -8.518 1.00 88.19 96 GLU A O 1
ATOM 772 N N . GLU A 1 97 ? 7.109 8.535 -6.730 1.00 86.06 97 GLU A N 1
ATOM 773 C CA . GLU A 1 97 ? 7.678 9.754 -7.326 1.00 86.06 97 GLU A CA 1
ATOM 774 C C . GLU A 1 97 ? 9.181 9.617 -7.648 1.00 86.06 97 GLU A C 1
ATOM 776 O O . GLU A 1 97 ? 9.653 10.130 -8.665 1.00 86.06 97 GLU A O 1
ATOM 781 N N . GLU A 1 98 ? 9.959 8.930 -6.807 1.00 85.50 98 GLU A N 1
ATOM 782 C CA . GLU A 1 98 ? 11.368 8.606 -7.078 1.00 85.50 98 GLU A CA 1
ATOM 783 C C . GLU A 1 98 ? 11.516 7.618 -8.241 1.00 85.50 98 GLU A C 1
ATOM 785 O O . GLU A 1 98 ? 12.321 7.837 -9.149 1.00 85.50 98 GLU A O 1
ATOM 790 N N . ILE A 1 99 ? 10.701 6.562 -8.266 1.00 81.69 99 ILE A N 1
ATOM 791 C CA . ILE A 1 99 ? 10.665 5.580 -9.353 1.00 81.69 99 ILE A CA 1
ATOM 792 C C . ILE A 1 99 ? 10.268 6.240 -10.678 1.00 81.69 99 ILE A C 1
ATOM 794 O O . ILE A 1 99 ? 10.817 5.876 -11.717 1.00 81.69 99 ILE A O 1
ATOM 798 N N . GLU A 1 100 ? 9.345 7.204 -10.680 1.00 76.50 100 GLU A N 1
ATOM 799 C CA . GLU A 1 100 ? 8.969 7.952 -11.885 1.00 76.50 100 GLU A CA 1
ATOM 800 C C . GLU A 1 100 ? 10.144 8.786 -12.424 1.00 76.50 100 GLU A C 1
ATOM 802 O O . GLU A 1 100 ? 10.480 8.676 -13.608 1.00 76.50 100 GLU A O 1
ATOM 807 N N . LYS A 1 101 ? 10.839 9.527 -11.547 1.00 74.38 101 LYS A N 1
ATOM 808 C CA . LYS A 1 101 ? 12.056 10.291 -11.892 1.00 74.38 101 LYS A CA 1
ATOM 809 C C . LYS A 1 101 ? 13.172 9.393 -12.439 1.00 74.38 101 LYS A C 1
ATOM 811 O O . LYS A 1 101 ? 13.841 9.765 -13.398 1.00 74.38 101 LYS A O 1
ATOM 816 N N . LEU A 1 102 ? 13.363 8.203 -11.862 1.00 70.12 102 LEU A N 1
ATOM 817 C CA . LEU A 1 102 ? 14.388 7.241 -12.291 1.00 70.12 102 LEU A CA 1
ATOM 818 C C . LEU A 1 102 ? 14.023 6.481 -13.576 1.00 70.12 102 LEU A C 1
ATOM 820 O O . LEU A 1 102 ? 14.916 6.101 -14.332 1.00 70.12 102 LEU A O 1
ATOM 824 N N . LYS A 1 103 ? 12.731 6.248 -13.843 1.00 64.75 103 LYS A N 1
ATOM 825 C CA . LYS A 1 103 ? 12.255 5.629 -15.095 1.00 64.75 103 LYS A CA 1
ATOM 826 C C . LYS A 1 103 ? 12.403 6.561 -16.294 1.00 64.75 103 LYS A C 1
ATOM 828 O O . LYS A 1 103 ? 12.686 6.076 -17.385 1.00 64.75 103 LYS A O 1
ATOM 833 N N . ASN A 1 104 ? 12.222 7.863 -16.079 1.00 57.75 104 ASN A N 1
ATOM 834 C CA . ASN A 1 104 ? 12.289 8.892 -17.111 1.00 57.75 104 ASN A CA 1
ATOM 835 C C . ASN A 1 104 ? 13.411 9.903 -16.813 1.00 57.75 104 ASN A C 1
ATOM 837 O O . ASN A 1 104 ? 13.117 11.067 -16.524 1.00 57.75 104 ASN A O 1
ATOM 841 N N . PRO A 1 105 ? 14.701 9.520 -16.919 1.00 57.44 105 PRO A N 1
ATOM 842 C CA . PRO A 1 105 ? 15.745 10.526 -17.008 1.00 57.44 105 PRO A CA 1
ATOM 843 C C . PRO A 1 105 ? 15.458 11.372 -18.253 1.00 57.44 105 PRO A C 1
ATOM 845 O O . PRO A 1 105 ? 15.434 10.858 -19.372 1.00 57.44 105 PRO A O 1
ATOM 848 N N . ALA A 1 106 ? 15.267 12.680 -18.071 1.00 55.81 106 ALA A N 1
ATOM 849 C CA . ALA A 1 106 ? 15.050 13.641 -19.157 1.00 55.81 106 ALA A CA 1
ATOM 850 C C . ALA A 1 106 ? 16.322 13.897 -20.000 1.00 55.81 106 ALA A C 1
ATOM 852 O O . ALA A 1 106 ? 16.478 14.952 -20.611 1.00 55.81 106 ALA A O 1
ATOM 853 N N . SER A 1 107 ? 17.235 12.921 -20.037 1.00 61.69 107 SER A N 1
ATOM 854 C CA . SER A 1 107 ? 18.362 12.867 -20.953 1.00 61.69 107 SER A CA 1
ATOM 855 C C . SER A 1 107 ? 17.820 12.789 -22.372 1.00 61.69 107 SER A C 1
ATOM 857 O O . SER A 1 107 ? 17.325 11.742 -22.805 1.00 61.69 107 SER A O 1
ATOM 859 N N . LYS A 1 108 ? 17.918 13.903 -23.094 1.00 72.75 108 LYS A N 1
ATOM 860 C CA . LYS A 1 108 ? 17.725 13.912 -24.538 1.00 72.75 108 LYS A CA 1
ATOM 861 C C . LYS A 1 108 ? 18.740 12.962 -25.161 1.00 72.75 108 LYS A C 1
ATOM 863 O O . LYS A 1 108 ? 19.918 12.960 -24.789 1.00 72.75 108 LYS A O 1
ATOM 868 N N . VAL A 1 109 ? 18.266 12.156 -26.101 1.00 82.94 109 VAL A N 1
ATOM 869 C CA . VAL A 1 109 ? 19.113 11.235 -26.850 1.00 82.94 109 VAL A CA 1
ATOM 870 C C . VAL A 1 109 ? 19.129 11.575 -28.326 1.00 82.94 109 VAL A C 1
ATOM 872 O O . VAL A 1 109 ? 18.107 11.930 -28.911 1.00 82.94 109 VAL A O 1
ATOM 875 N N . ILE A 1 110 ? 20.307 11.439 -28.919 1.00 87.31 110 ILE A N 1
ATOM 876 C CA . ILE A 1 110 ? 20.572 11.662 -30.335 1.00 87.31 110 ILE A CA 1
ATOM 877 C C . ILE A 1 110 ? 20.746 10.292 -30.990 1.00 87.31 110 ILE A C 1
ATOM 879 O O . ILE A 1 110 ? 21.429 9.421 -30.447 1.00 87.31 110 ILE A O 1
ATOM 883 N N . LEU A 1 111 ? 20.106 10.080 -32.140 1.00 88.00 111 LEU A N 1
ATOM 884 C CA . LEU A 1 111 ? 20.284 8.871 -32.943 1.00 88.00 111 LEU A CA 1
ATOM 885 C C . LEU A 1 111 ? 21.518 9.036 -33.840 1.00 88.00 111 LEU A C 1
ATOM 887 O O . LEU A 1 111 ? 21.559 9.940 -34.671 1.00 88.00 111 LEU A O 1
ATOM 891 N N . LYS A 1 112 ? 22.495 8.143 -33.698 1.00 87.94 112 LYS A N 1
ATOM 892 C CA . LYS A 1 112 ? 23.742 8.111 -34.473 1.00 87.94 112 LYS A CA 1
ATOM 893 C C . LYS A 1 112 ? 24.103 6.651 -34.728 1.00 87.94 112 LYS A C 1
ATOM 895 O O . LYS A 1 112 ? 23.954 5.825 -33.837 1.00 87.94 112 LYS A O 1
ATOM 900 N N . ASP A 1 113 ? 24.476 6.295 -35.954 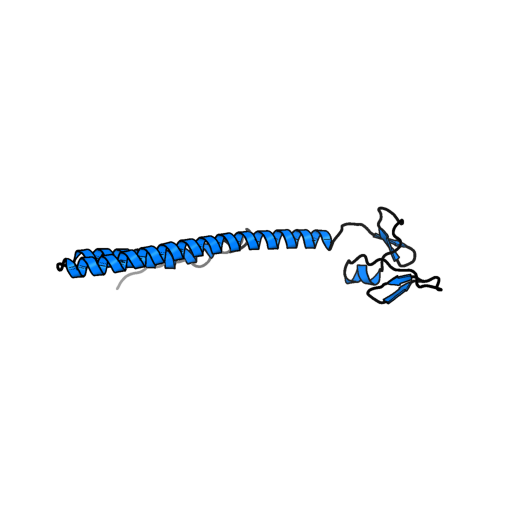1.00 85.69 113 ASP A N 1
ATOM 901 C CA . ASP A 1 113 ? 24.903 4.930 -36.316 1.00 85.69 113 ASP A CA 1
ATOM 902 C C . ASP A 1 113 ? 23.950 3.804 -35.831 1.00 85.69 113 ASP A C 1
ATOM 904 O O . ASP A 1 113 ? 24.365 2.728 -35.407 1.00 85.69 113 ASP A O 1
ATOM 908 N N . LYS A 1 114 ? 22.631 4.061 -35.910 1.00 88.81 114 LYS A N 1
ATOM 909 C CA . LYS A 1 114 ? 21.519 3.182 -35.462 1.00 88.81 114 LYS A CA 1
ATOM 910 C C . LYS A 1 114 ? 21.447 2.929 -33.943 1.00 88.81 114 LYS A C 1
ATOM 912 O O . LYS A 1 114 ? 20.683 2.062 -33.513 1.00 88.81 114 LYS A O 1
ATOM 917 N N . LEU A 1 115 ? 22.190 3.686 -33.140 1.00 91.38 115 LEU A N 1
ATOM 918 C CA . LEU A 1 115 ? 22.212 3.645 -31.678 1.00 91.38 115 LEU A CA 1
ATOM 919 C C . LEU A 1 115 ? 21.820 5.013 -31.099 1.00 91.38 115 LEU A C 1
ATOM 921 O O . LEU A 1 115 ? 22.011 6.052 -31.729 1.00 91.38 115 LEU A O 1
ATOM 925 N N . TYR A 1 116 ? 21.265 5.025 -29.889 1.00 91.19 116 TYR A N 1
ATOM 926 C CA . TYR A 1 116 ? 21.045 6.272 -29.154 1.00 91.19 116 TYR A CA 1
ATOM 927 C C . TYR A 1 116 ? 22.284 6.650 -28.344 1.00 91.19 116 TYR A C 1
ATOM 929 O O . TYR A 1 116 ? 22.916 5.785 -27.749 1.00 91.19 116 TYR A O 1
ATOM 937 N N . TYR A 1 117 ? 22.591 7.939 -28.265 1.00 89.44 117 TYR A N 1
ATOM 938 C CA . TYR A 1 117 ? 23.648 8.516 -27.430 1.00 89.44 117 TYR A CA 1
ATOM 939 C C . TYR A 1 117 ? 23.053 9.651 -26.597 1.00 89.44 117 TYR A C 1
ATOM 941 O O . TYR A 1 117 ? 22.069 10.257 -27.017 1.00 89.44 117 TYR A O 1
ATOM 949 N N . LYS A 1 118 ? 23.600 9.938 -25.412 1.00 87.12 118 LYS A N 1
ATOM 950 C CA . LYS A 1 118 ? 23.148 11.083 -24.603 1.00 87.12 118 LYS A CA 1
ATOM 951 C C . LYS A 1 118 ? 23.698 12.379 -25.197 1.00 87.12 118 LYS A C 1
ATOM 953 O O . LYS A 1 118 ? 24.869 12.420 -25.557 1.00 87.12 118 LYS A O 1
ATOM 958 N N . GLU A 1 119 ? 22.885 13.436 -25.228 1.00 80.06 119 GLU A N 1
ATOM 959 C CA . GLU A 1 119 ? 23.327 14.777 -25.659 1.00 80.06 119 GLU A CA 1
ATOM 960 C C . GLU A 1 119 ? 24.517 15.290 -24.814 1.00 80.06 119 GLU A C 1
ATOM 962 O O . GLU A 1 119 ? 25.400 15.962 -25.337 1.00 80.06 119 GLU A O 1
ATOM 967 N N . ASP A 1 120 ? 24.604 14.872 -23.544 1.00 72.88 120 ASP A N 1
ATOM 968 C CA . ASP A 1 120 ? 25.675 15.242 -22.605 1.00 72.88 120 ASP A CA 1
ATOM 969 C C . ASP A 1 120 ? 27.032 14.534 -22.851 1.00 72.88 120 ASP A C 1
ATOM 971 O O . ASP A 1 120 ? 28.001 14.817 -22.145 1.00 72.88 120 ASP A O 1
ATOM 975 N N . GLY A 1 121 ? 27.134 13.610 -23.823 1.00 63.47 121 GLY A N 1
ATOM 976 C CA . GLY A 1 121 ? 28.418 13.059 -24.282 1.00 63.47 121 GLY A CA 1
ATOM 977 C C . GLY A 1 121 ? 28.422 11.585 -24.723 1.00 63.47 121 GLY A C 1
ATOM 978 O O . GLY A 1 121 ? 27.800 10.717 -24.110 1.00 63.47 121 GLY A O 1
ATOM 979 N N . ASP A 1 122 ? 29.230 11.291 -25.750 1.00 60.25 122 ASP A N 1
ATOM 980 C CA . ASP A 1 122 ? 29.387 9.962 -26.381 1.00 60.25 122 ASP A CA 1
ATOM 981 C C . ASP A 1 122 ? 30.231 8.950 -25.564 1.00 60.25 122 ASP A C 1
ATOM 983 O O . ASP A 1 122 ? 30.326 7.780 -25.939 1.00 60.25 122 ASP A O 1
ATOM 987 N N . GLY A 1 123 ? 30.854 9.370 -24.453 1.00 60.44 123 GLY A N 1
ATOM 988 C CA . GLY A 1 123 ? 31.924 8.623 -23.759 1.00 60.44 123 GLY A CA 1
ATOM 989 C C . GLY A 1 123 ? 31.546 7.253 -23.175 1.00 60.44 123 GLY A C 1
ATOM 990 O O . GLY A 1 123 ? 32.427 6.477 -22.814 1.00 60.44 123 GLY A O 1
ATOM 991 N N . ASP A 1 124 ? 30.253 6.939 -23.103 1.00 66.56 124 ASP A N 1
ATOM 992 C CA . ASP A 1 124 ? 29.718 5.683 -22.569 1.00 66.56 124 ASP A CA 1
ATOM 993 C C . ASP A 1 124 ? 29.380 4.631 -23.651 1.00 66.56 124 ASP A C 1
ATOM 995 O O . ASP A 1 124 ? 29.068 3.479 -23.327 1.00 66.56 124 ASP A O 1
ATOM 999 N N . GLY A 1 125 ? 29.449 4.993 -24.935 1.00 81.75 125 GLY A N 1
ATOM 1000 C CA . GLY A 1 125 ? 28.980 4.147 -26.033 1.00 81.75 125 GLY A CA 1
ATOM 1001 C C . GLY A 1 125 ? 27.450 4.100 -26.162 1.00 81.75 125 GLY A C 1
ATOM 1002 O O . GLY A 1 125 ? 26.705 4.634 -25.340 1.00 81.75 125 GLY A O 1
ATOM 1003 N N . GLY A 1 126 ? 26.978 3.479 -27.244 1.00 90.94 126 GLY A N 1
ATOM 1004 C CA . GLY A 1 126 ? 25.578 3.567 -27.657 1.00 90.94 126 GLY A CA 1
ATOM 1005 C C . GLY A 1 126 ? 24.580 2.779 -26.797 1.00 90.94 126 GLY A C 1
ATOM 1006 O O . GLY A 1 126 ? 24.887 1.763 -26.164 1.00 90.94 126 GLY A O 1
ATOM 1007 N N . PHE A 1 127 ? 23.330 3.225 -26.849 1.00 92.06 127 PHE A N 1
ATOM 1008 C CA . PHE A 1 127 ? 22.155 2.601 -26.252 1.00 92.06 127 PHE A CA 1
ATOM 1009 C C . PHE A 1 127 ? 21.263 1.974 -27.333 1.00 92.06 127 PHE A C 1
ATOM 1011 O O . PHE A 1 127 ? 21.143 2.473 -28.453 1.00 92.06 127 PHE A O 1
ATOM 1018 N N . CYS A 1 128 ? 20.610 0.867 -26.990 1.00 93.25 128 CYS A N 1
ATOM 1019 C CA . CYS A 1 128 ? 19.732 0.127 -27.885 1.00 93.25 128 CYS A CA 1
ATOM 1020 C C . CYS A 1 128 ? 18.449 0.916 -28.198 1.00 93.25 128 CYS A C 1
ATOM 1022 O O . CYS A 1 128 ? 17.613 1.120 -27.313 1.00 93.25 128 CYS A O 1
ATOM 1024 N N . THR A 1 129 ? 18.261 1.263 -29.474 1.00 93.25 129 THR A N 1
ATOM 1025 C CA . THR A 1 129 ? 17.056 1.926 -30.003 1.00 93.25 129 THR A CA 1
ATOM 1026 C C . THR A 1 129 ? 15.784 1.166 -29.649 1.00 93.25 129 THR A C 1
ATOM 1028 O O . THR A 1 129 ? 14.965 1.671 -28.893 1.00 93.25 129 THR A O 1
ATOM 1031 N N . GLY A 1 130 ? 15.681 -0.111 -30.029 1.00 92.50 130 GLY A N 1
ATOM 1032 C CA . GLY A 1 130 ? 14.496 -0.929 -29.745 1.00 92.50 130 GLY A CA 1
ATOM 1033 C C . GLY A 1 130 ? 14.126 -1.067 -28.255 1.00 92.50 130 GLY A C 1
ATOM 1034 O O . GLY A 1 130 ? 12.948 -1.228 -27.935 1.00 92.50 130 GLY A O 1
ATOM 1035 N N . CYS A 1 131 ? 15.081 -0.977 -27.320 1.00 91.00 131 CYS A N 1
ATOM 1036 C CA . CYS A 1 131 ? 14.764 -0.943 -25.886 1.00 91.00 131 CYS A CA 1
ATOM 1037 C C . CYS A 1 131 ? 14.269 0.436 -25.425 1.00 91.00 131 CYS A C 1
ATOM 1039 O O . CYS A 1 131 ? 13.357 0.507 -24.596 1.00 91.00 131 CYS A O 1
ATOM 1041 N N . TYR A 1 132 ? 14.829 1.513 -25.972 1.00 88.81 132 TYR A N 1
ATOM 1042 C CA . TYR A 1 132 ? 14.405 2.876 -25.676 1.00 88.81 132 TYR A CA 1
ATOM 1043 C C . TYR A 1 132 ? 13.047 3.212 -26.308 1.00 88.81 132 TYR A C 1
ATOM 1045 O O . TYR A 1 132 ? 12.162 3.741 -25.640 1.00 88.81 132 TYR A O 1
ATOM 1053 N N . ASP A 1 133 ? 12.812 2.838 -27.560 1.00 88.38 133 ASP A N 1
ATOM 1054 C CA . ASP A 1 133 ? 11.576 3.175 -28.266 1.00 88.38 133 ASP A CA 1
ATOM 1055 C C . ASP A 1 133 ? 10.362 2.529 -27.601 1.00 88.38 133 ASP A C 1
ATOM 1057 O O . ASP A 1 133 ? 9.417 3.235 -27.241 1.00 88.38 133 ASP A O 1
ATOM 1061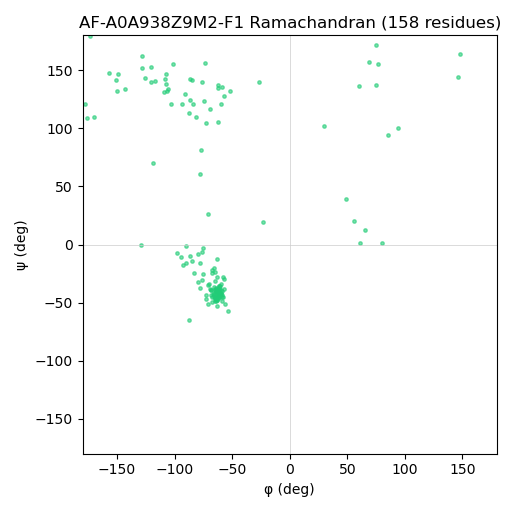 N N . ASN A 1 134 ? 10.452 1.226 -27.319 1.00 87.56 134 ASN A N 1
ATOM 1062 C CA . ASN A 1 134 ? 9.361 0.447 -26.733 1.00 87.56 134 ASN A CA 1
ATOM 1063 C C . ASN A 1 134 ? 9.198 0.627 -25.213 1.00 87.56 134 ASN A C 1
ATOM 1065 O O . ASN A 1 134 ? 8.084 0.520 -24.713 1.00 87.56 134 ASN A O 1
ATOM 1069 N N . ASN A 1 135 ? 10.283 0.855 -24.457 1.00 85.62 135 ASN A N 1
ATOM 1070 C CA . ASN A 1 135 ? 10.245 0.829 -22.981 1.00 85.62 135 ASN A CA 1
ATOM 1071 C C . ASN A 1 135 ? 10.857 2.067 -22.300 1.00 85.62 135 ASN A C 1
ATOM 1073 O O . ASN A 1 135 ? 10.925 2.095 -21.073 1.00 85.62 135 ASN A O 1
ATOM 1077 N N . LYS A 1 136 ? 11.366 3.043 -23.065 1.00 84.00 136 LYS A N 1
ATOM 1078 C CA . LYS A 1 136 ? 12.128 4.221 -22.593 1.00 84.00 136 LYS A CA 1
ATOM 1079 C C . LYS A 1 136 ? 13.367 3.885 -21.748 1.00 84.00 136 LYS A C 1
ATOM 1081 O O . LYS A 1 136 ? 13.918 4.734 -21.059 1.00 84.00 136 LYS A O 1
ATOM 1086 N N . LYS A 1 137 ? 13.873 2.649 -21.863 1.00 84.06 137 LYS A N 1
ATOM 1087 C CA . LYS A 1 137 ? 15.059 2.161 -21.142 1.00 84.06 137 LYS A CA 1
ATOM 1088 C C . LYS A 1 137 ? 16.332 2.333 -21.966 1.00 84.06 137 LYS A C 1
ATOM 1090 O O . LYS A 1 137 ? 16.477 1.721 -23.024 1.00 84.06 137 LYS A O 1
ATOM 1095 N N . LEU A 1 138 ? 17.289 3.087 -21.429 1.00 87.25 138 LEU A N 1
ATOM 1096 C CA . LEU A 1 138 ? 18.641 3.230 -21.976 1.00 87.25 138 LEU A CA 1
ATOM 1097 C C . LEU A 1 138 ? 19.496 1.994 -21.656 1.00 87.25 138 LEU A C 1
ATOM 1099 O O . LEU A 1 138 ? 20.278 1.975 -20.708 1.00 87.25 138 LEU A O 1
ATOM 1103 N N . ILE A 1 139 ? 19.333 0.937 -22.453 1.00 90.00 139 ILE A N 1
ATOM 1104 C CA . ILE A 1 139 ? 20.141 -0.285 -22.351 1.00 90.00 139 ILE A CA 1
ATOM 1105 C C . ILE A 1 139 ? 21.405 -0.123 -23.198 1.00 90.00 139 ILE A C 1
ATOM 1107 O O . ILE A 1 139 ? 21.307 -0.053 -24.423 1.00 90.00 139 ILE A O 1
ATOM 1111 N N . ARG A 1 140 ? 22.583 -0.071 -22.565 1.00 91.19 140 ARG A N 1
ATOM 1112 C CA . ARG A 1 140 ? 23.877 0.009 -23.266 1.00 91.19 140 ARG A CA 1
ATOM 1113 C C . ARG A 1 140 ? 24.088 -1.242 -24.123 1.00 91.19 140 ARG A C 1
ATOM 1115 O O . ARG A 1 140 ? 23.834 -2.353 -23.652 1.00 91.19 140 ARG A O 1
ATOM 1122 N N . VAL A 1 141 ? 24.539 -1.077 -25.366 1.00 92.94 141 VAL A N 1
ATOM 1123 C CA . VAL A 1 141 ? 24.935 -2.215 -26.210 1.00 92.94 141 VAL A CA 1
ATOM 1124 C C . VAL A 1 141 ? 26.386 -2.606 -25.932 1.00 92.94 141 VAL A C 1
ATOM 1126 O O . VAL A 1 141 ? 27.243 -1.755 -25.711 1.00 92.94 141 VAL A O 1
ATOM 1129 N N . THR A 1 142 ? 26.676 -3.903 -25.935 1.00 91.88 142 THR A N 1
ATOM 1130 C CA . THR A 1 142 ? 28.014 -4.451 -25.670 1.00 91.88 142 THR A CA 1
ATOM 1131 C C . THR A 1 142 ? 28.630 -4.969 -26.962 1.00 91.88 142 THR A C 1
ATOM 1133 O O . THR A 1 142 ? 27.932 -5.606 -27.750 1.00 91.88 142 THR A O 1
ATOM 1136 N N . GLN A 1 143 ? 29.922 -4.728 -27.199 1.00 89.31 143 GLN A N 1
ATOM 1137 C CA . GLN A 1 143 ? 30.614 -5.318 -28.350 1.00 89.31 143 GLN A CA 1
ATOM 1138 C C . GLN A 1 143 ? 30.625 -6.850 -28.244 1.00 89.31 143 GLN A C 1
ATOM 1140 O O . GLN A 1 143 ? 30.850 -7.400 -27.165 1.00 89.31 143 GLN A O 1
ATOM 1145 N N . VAL A 1 144 ? 30.378 -7.540 -29.357 1.00 87.62 144 VAL A N 1
ATOM 1146 C CA . VAL A 1 144 ? 30.456 -9.004 -29.428 1.00 87.62 144 VAL A CA 1
ATOM 1147 C C . VAL A 1 144 ? 31.898 -9.405 -29.733 1.00 87.62 144 VAL A C 1
ATOM 1149 O O . VAL A 1 144 ? 32.477 -8.956 -30.721 1.00 87.62 144 VAL A O 1
ATOM 1152 N N . LEU A 1 145 ? 32.491 -10.249 -28.885 1.00 83.81 145 LEU A N 1
ATOM 1153 C CA . LEU A 1 145 ? 33.886 -10.671 -29.024 1.00 83.81 145 LEU A CA 1
ATOM 1154 C C . LEU A 1 145 ? 34.134 -11.317 -30.400 1.00 83.81 145 LEU A C 1
ATOM 1156 O O . LEU A 1 145 ? 33.411 -12.225 -30.804 1.00 83.81 145 LEU A O 1
ATOM 1160 N N . GLY A 1 146 ? 35.154 -10.839 -31.117 1.00 78.44 146 GLY A N 1
ATOM 1161 C CA . GLY A 1 146 ? 35.505 -11.323 -32.458 1.00 78.44 146 GLY A CA 1
ATOM 1162 C C . GLY A 1 146 ? 34.659 -10.760 -33.610 1.00 78.44 146 GLY A C 1
ATOM 1163 O O . GLY A 1 146 ? 34.904 -11.127 -34.756 1.00 78.44 146 GLY A O 1
ATOM 1164 N N . LEU A 1 147 ? 33.700 -9.862 -33.350 1.00 78.88 147 LEU A N 1
ATOM 1165 C CA . LEU A 1 147 ? 32.887 -9.210 -34.380 1.00 78.88 147 LEU A CA 1
ATOM 1166 C C . LEU A 1 147 ? 32.939 -7.680 -34.259 1.00 78.88 147 LEU A C 1
ATOM 1168 O O . LEU A 1 147 ? 32.889 -7.113 -33.168 1.00 78.88 147 LEU A O 1
ATOM 1172 N N . MET A 1 148 ? 32.942 -6.995 -35.405 1.00 82.56 148 MET A N 1
ATOM 1173 C CA . MET A 1 148 ? 32.685 -5.549 -35.493 1.00 82.56 148 MET A CA 1
ATOM 1174 C C . MET A 1 148 ? 31.174 -5.287 -35.390 1.00 82.56 148 MET A C 1
ATOM 1176 O O . MET A 1 148 ? 30.536 -4.842 -36.339 1.00 82.56 148 MET A O 1
ATOM 1180 N N . ALA A 1 149 ? 30.579 -5.690 -34.267 1.00 88.69 149 ALA A N 1
ATOM 1181 C CA . ALA A 1 149 ? 29.149 -5.594 -34.016 1.00 88.69 149 ALA A CA 1
ATOM 1182 C C . ALA A 1 149 ? 28.868 -5.407 -32.523 1.00 88.69 149 ALA A C 1
ATOM 1184 O O . ALA A 1 149 ? 29.546 -5.985 -31.668 1.00 88.69 149 ALA A O 1
ATOM 1185 N N . HIS A 1 150 ? 27.817 -4.656 -32.211 1.00 91.62 150 HIS A N 1
ATOM 1186 C CA . HIS A 1 150 ? 27.317 -4.485 -30.851 1.00 91.62 150 HIS A CA 1
ATOM 1187 C C . HIS A 1 150 ? 25.996 -5.234 -30.675 1.00 91.62 150 HIS A C 1
ATOM 1189 O O . HIS A 1 150 ? 25.159 -5.240 -31.571 1.00 91.62 150 HIS A O 1
ATOM 1195 N N . GLN A 1 151 ? 25.768 -5.845 -29.518 1.00 94.31 151 GLN A N 1
ATOM 1196 C CA . GLN A 1 151 ? 24.521 -6.534 -29.197 1.00 94.31 151 GLN A CA 1
ATOM 1197 C C . GLN A 1 151 ? 23.867 -5.926 -27.958 1.00 94.31 151 GLN A C 1
ATOM 1199 O O . GLN A 1 151 ? 24.532 -5.604 -26.974 1.00 94.31 151 GLN A O 1
ATOM 1204 N N . CYS A 1 152 ? 22.542 -5.792 -27.984 1.00 94.44 152 CYS A N 1
ATOM 1205 C CA . CYS A 1 152 ? 21.779 -5.462 -26.787 1.00 94.44 152 CYS A CA 1
ATOM 1206 C C . CYS A 1 152 ? 21.677 -6.692 -25.863 1.00 94.44 152 CYS A C 1
ATOM 1208 O O . CYS A 1 152 ? 21.136 -7.718 -26.288 1.00 94.44 152 CYS A O 1
ATOM 1210 N N . PRO A 1 153 ? 22.104 -6.616 -24.588 1.00 93.88 153 PRO A N 1
ATOM 1211 C CA . PRO A 1 153 ? 22.028 -7.754 -23.671 1.00 93.88 153 PRO A CA 1
ATOM 1212 C C . PRO A 1 153 ? 20.586 -8.181 -23.356 1.00 93.88 153 PRO A C 1
ATOM 1214 O O . PRO A 1 153 ? 20.371 -9.348 -23.027 1.00 93.88 153 PRO A O 1
ATOM 1217 N N . VAL A 1 154 ? 19.607 -7.275 -23.492 1.00 94.38 154 VAL A N 1
ATOM 1218 C CA . VAL A 1 154 ? 18.188 -7.512 -23.171 1.00 94.38 154 VAL A CA 1
ATOM 1219 C C . VAL A 1 154 ? 17.426 -8.101 -24.361 1.00 94.38 154 VAL A C 1
ATOM 1221 O O . VAL A 1 154 ? 16.987 -9.244 -24.289 1.00 94.38 154 VAL A O 1
ATOM 1224 N N . CYS A 1 155 ? 17.283 -7.362 -25.467 1.00 94.25 155 CYS A N 1
ATOM 1225 C CA . CYS A 1 155 ? 16.482 -7.800 -26.623 1.00 94.25 155 CYS A CA 1
ATOM 1226 C C . CYS A 1 155 ? 17.265 -8.601 -27.679 1.00 94.25 155 CYS A C 1
ATOM 1228 O O . CYS A 1 155 ? 16.689 -9.010 -28.681 1.00 94.25 155 CYS A O 1
ATOM 1230 N N . LYS A 1 156 ? 18.576 -8.805 -27.484 1.00 94.69 156 LYS A N 1
ATOM 1231 C CA . LYS A 1 156 ? 19.491 -9.538 -28.381 1.00 94.69 156 LYS A CA 1
ATOM 1232 C C . LYS A 1 156 ? 19.658 -8.971 -29.800 1.00 94.69 156 LYS A C 1
ATOM 1234 O O . LYS A 1 156 ? 20.460 -9.526 -30.552 1.00 94.69 156 LYS A O 1
ATOM 1239 N N . THR A 1 157 ? 19.008 -7.854 -30.144 1.00 93.44 157 THR A N 1
ATOM 1240 C CA . THR A 1 157 ? 19.241 -7.108 -31.394 1.00 93.44 157 THR A CA 1
ATOM 1241 C C . THR A 1 157 ? 20.729 -6.813 -31.577 1.00 93.44 157 THR A C 1
ATOM 1243 O O . THR A 1 157 ? 21.390 -6.345 -30.644 1.00 93.44 157 THR A O 1
ATOM 1246 N N . VAL A 1 158 ? 21.234 -7.085 -32.781 1.00 92.12 158 VAL A N 1
ATOM 1247 C CA . VAL A 1 158 ? 22.627 -6.861 -33.182 1.00 92.12 158 VAL A CA 1
ATOM 1248 C C . VAL A 1 158 ? 22.701 -5.654 -34.114 1.00 92.12 158 VAL A C 1
ATOM 1250 O O . VAL A 1 158 ? 21.949 -5.557 -35.082 1.00 92.12 158 VAL A O 1
ATOM 1253 N N . PHE A 1 159 ? 23.634 -4.761 -33.818 1.00 90.12 159 PHE A N 1
ATOM 1254 C CA . PHE A 1 159 ? 23.934 -3.532 -34.534 1.00 90.12 159 PHE A CA 1
ATOM 1255 C C . PHE A 1 159 ? 25.286 -3.701 -35.238 1.00 90.12 159 PHE A C 1
ATOM 1257 O O . PHE A 1 159 ? 26.252 -4.166 -34.628 1.00 90.12 159 PHE A O 1
ATOM 1264 N N . LYS A 1 160 ? 25.312 -3.357 -36.526 1.00 84.44 160 LYS A N 1
ATOM 1265 C CA . LYS A 1 160 ? 26.467 -3.352 -37.432 1.00 84.44 160 LYS A CA 1
ATOM 1266 C C . LYS A 1 160 ? 26.479 -2.028 -38.188 1.00 84.44 160 LYS A C 1
ATOM 1268 O O . LYS A 1 160 ? 25.355 -1.574 -38.541 1.00 84.44 160 LYS A O 1
#